Protein AF-A0A357FP30-F1 (afdb_monomer)

pLDDT: mean 90.97, std 7.46, range [52.06, 97.62]

Mean predicted aligned error: 4.88 Å

Foldseek 3Di:
DALVVCVVVVNPVVSVVRVVVVLLVLLVVQLVVLCVQLVVLVVQCPDPLDDNVLSVLSNVLSVVLNVCSVVPSPDPCNVVSVVSVVVSVVRVVVSVVVVVD

Sequence (101 aa):
MGVAEAASLGSLQTAQTLFAAGNAIGAMATALMFIGFLVIGIGILKQKNFHIIIAAVMVIAGIFTTAICVIDYSNQLIVIGYVGFCLANAALGISLLRSSE

Structure (mmCIF, N/CA/C/O backbone):
data_AF-A0A357FP30-F1
#
_entry.id   AF-A0A357FP30-F1
#
loop_
_atom_site.group_PDB
_atom_site.id
_atom_site.type_symbol
_atom_site.label_atom_id
_atom_site.label_alt_id
_atom_site.label_comp_id
_atom_site.label_asym_id
_atom_site.label_entity_id
_atom_site.label_seq_id
_atom_site.pdbx_PDB_ins_code
_atom_site.Cartn_x
_atom_site.Cartn_y
_atom_site.Cartn_z
_atom_site.occupancy
_atom_site.B_iso_or_equiv
_atom_site.auth_seq_id
_atom_site.auth_comp_id
_atom_site.auth_asym_id
_atom_site.auth_atom_id
_atom_site.pdbx_PDB_model_num
ATOM 1 N N . MET A 1 1 ? 23.344 -8.727 -13.011 1.00 71.56 1 MET A N 1
ATOM 2 C CA . MET A 1 1 ? 23.209 -7.667 -14.022 1.00 71.56 1 MET A CA 1
ATOM 3 C C . MET A 1 1 ? 21.883 -6.952 -13.819 1.00 71.56 1 MET A C 1
ATOM 5 O O . MET A 1 1 ? 20.853 -7.613 -13.880 1.00 71.56 1 MET A O 1
ATOM 9 N N . GLY A 1 2 ? 21.896 -5.658 -13.493 1.00 83.50 2 GLY A N 1
ATOM 10 C CA . GLY A 1 2 ? 20.677 -4.846 -13.312 1.00 83.50 2 GLY A CA 1
ATOM 11 C C . GLY A 1 2 ? 20.252 -4.082 -14.576 1.00 83.50 2 GLY A C 1
ATOM 12 O O . GLY A 1 2 ? 21.006 -4.026 -15.543 1.00 83.50 2 GLY A O 1
ATOM 13 N N . VAL A 1 3 ? 19.074 -3.438 -14.560 1.00 88.06 3 VAL A N 1
ATOM 14 C CA . VAL A 1 3 ? 18.587 -2.578 -15.669 1.00 88.06 3 VAL A CA 1
ATOM 15 C C . VAL A 1 3 ? 19.595 -1.492 -16.058 1.00 88.06 3 VAL A C 1
ATOM 17 O O . VAL A 1 3 ? 19.890 -1.320 -17.237 1.00 88.06 3 VAL A O 1
ATOM 20 N N . ALA A 1 4 ? 20.160 -0.799 -15.064 1.00 85.75 4 ALA A N 1
ATOM 21 C CA . ALA A 1 4 ? 21.136 0.272 -15.268 1.00 85.75 4 ALA A CA 1
ATOM 22 C C . ALA A 1 4 ? 22.449 -0.255 -15.867 1.00 85.75 4 ALA A C 1
ATOM 24 O O . ALA A 1 4 ? 23.042 0.375 -16.737 1.00 85.75 4 ALA A O 1
ATOM 25 N N . GLU A 1 5 ? 22.864 -1.447 -15.444 1.00 86.69 5 GLU A N 1
ATOM 26 C CA . GLU A 1 5 ? 24.072 -2.112 -15.925 1.00 86.69 5 GLU A CA 1
ATOM 27 C C . GLU A 1 5 ? 23.901 -2.577 -17.380 1.00 86.69 5 GLU A C 1
ATOM 29 O O . GLU A 1 5 ? 24.715 -2.232 -18.234 1.00 86.69 5 GLU A O 1
ATOM 34 N N . ALA A 1 6 ? 22.788 -3.248 -17.704 1.00 85.69 6 ALA A N 1
ATOM 35 C CA . ALA A 1 6 ? 22.461 -3.671 -19.069 1.00 85.69 6 ALA A CA 1
ATOM 36 C C . ALA A 1 6 ? 22.325 -2.486 -20.046 1.00 85.69 6 ALA A C 1
ATOM 38 O O . ALA A 1 6 ? 22.763 -2.581 -21.194 1.00 85.69 6 ALA A O 1
ATOM 39 N N . ALA A 1 7 ? 21.764 -1.360 -19.586 1.00 85.31 7 ALA A N 1
ATOM 40 C CA . ALA A 1 7 ? 21.676 -0.129 -20.370 1.00 85.31 7 ALA A CA 1
ATOM 41 C C . ALA A 1 7 ? 23.061 0.495 -20.609 1.00 85.31 7 ALA A C 1
ATOM 43 O O . ALA A 1 7 ? 23.366 0.890 -21.733 1.00 85.31 7 ALA A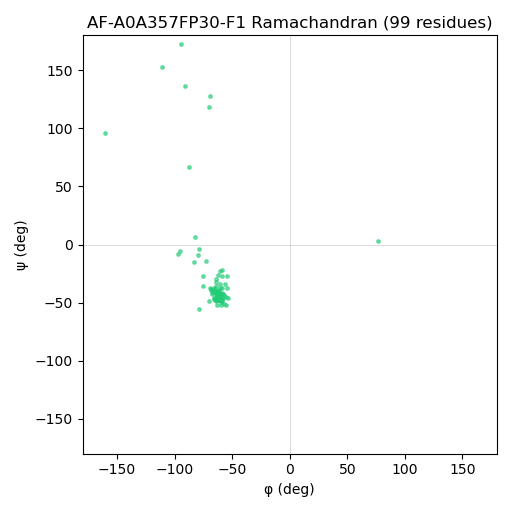 O 1
ATOM 44 N N . SER A 1 8 ? 23.918 0.532 -19.580 1.00 87.19 8 SER A N 1
ATOM 45 C CA . SER A 1 8 ? 25.282 1.076 -19.682 1.00 87.19 8 SER A CA 1
ATOM 46 C C . SER A 1 8 ? 26.178 0.285 -20.643 1.00 87.19 8 SER A C 1
ATOM 48 O O . SER A 1 8 ? 27.031 0.863 -21.308 1.00 87.19 8 SER A O 1
ATOM 50 N N . LEU A 1 9 ? 25.930 -1.022 -20.780 1.00 89.81 9 LEU A N 1
ATOM 51 C CA . LEU A 1 9 ? 26.625 -1.920 -21.708 1.00 89.81 9 LEU A CA 1
ATOM 52 C C . LEU A 1 9 ? 26.063 -1.875 -23.146 1.00 89.81 9 LEU A C 1
ATOM 54 O O . LEU A 1 9 ? 26.453 -2.687 -23.982 1.00 89.81 9 LEU A O 1
ATOM 58 N N . GLY A 1 10 ? 25.129 -0.965 -23.451 1.00 83.00 10 GLY A N 1
ATOM 59 C CA . GLY A 1 10 ? 24.528 -0.812 -24.784 1.00 83.00 10 GLY A CA 1
ATOM 60 C C . GLY A 1 10 ? 23.472 -1.865 -25.141 1.00 83.00 10 GLY A C 1
ATOM 61 O O . GLY A 1 10 ? 22.915 -1.836 -26.239 1.00 83.00 10 GLY A O 1
ATOM 62 N N . SER A 1 11 ? 23.134 -2.776 -24.222 1.00 87.81 11 SER A N 1
ATOM 63 C CA . SER A 1 11 ? 22.122 -3.816 -24.432 1.00 87.81 11 SER A CA 1
ATOM 64 C C . SER A 1 11 ? 20.722 -3.308 -24.067 1.00 87.81 11 SER A C 1
ATOM 66 O O . SER A 1 11 ? 20.092 -3.768 -23.111 1.00 87.81 11 SER A O 1
ATOM 68 N N . LEU A 1 12 ? 20.217 -2.342 -24.844 1.00 87.88 12 LEU A N 1
ATOM 69 C CA . LEU A 1 12 ? 18.909 -1.709 -24.610 1.00 87.88 12 LEU A CA 1
ATOM 70 C C . LEU A 1 12 ? 17.760 -2.727 -24.526 1.00 87.88 12 LEU A C 1
ATOM 72 O O . LEU A 1 12 ? 16.874 -2.589 -23.686 1.00 87.88 12 LEU A O 1
ATOM 76 N N . GLN A 1 13 ? 17.798 -3.786 -25.337 1.00 90.12 13 GLN A N 1
ATOM 77 C CA . GLN A 1 13 ? 16.774 -4.835 -25.332 1.00 90.12 13 GLN A CA 1
ATOM 78 C C . GLN A 1 13 ? 16.779 -5.651 -24.026 1.00 90.12 13 GLN A C 1
ATOM 80 O O . GLN A 1 13 ? 15.722 -5.944 -23.462 1.00 90.12 13 GLN A O 1
ATOM 85 N N . THR A 1 14 ? 17.960 -5.957 -23.484 1.00 89.38 14 THR A N 1
ATOM 86 C CA . THR A 1 14 ? 18.087 -6.626 -22.180 1.00 89.38 14 THR A CA 1
ATOM 87 C C . THR A 1 14 ? 17.645 -5.706 -21.044 1.00 89.38 14 THR A C 1
ATOM 89 O O . THR A 1 14 ? 16.965 -6.144 -20.122 1.00 89.38 14 THR A O 1
ATOM 92 N N . ALA A 1 15 ? 17.962 -4.412 -21.122 1.00 91.50 15 ALA A N 1
ATOM 93 C CA . ALA A 1 15 ? 17.507 -3.437 -20.135 1.00 91.50 15 ALA A CA 1
ATOM 94 C C . ALA A 1 15 ? 15.972 -3.305 -20.119 1.00 91.50 15 ALA A C 1
ATOM 96 O O . ALA A 1 15 ? 15.371 -3.303 -19.045 1.00 91.50 15 ALA A O 1
ATOM 97 N N . GLN A 1 16 ? 15.324 -3.253 -21.288 1.00 92.00 16 GLN A N 1
ATOM 98 C CA . GLN A 1 16 ? 13.863 -3.160 -21.372 1.00 92.00 16 GLN A CA 1
ATOM 99 C C . GLN A 1 16 ? 13.155 -4.416 -20.866 1.00 92.00 16 GLN A C 1
ATOM 101 O O . GLN A 1 16 ? 12.164 -4.304 -20.147 1.00 92.00 16 GLN A O 1
ATOM 106 N N . THR A 1 17 ? 13.667 -5.603 -21.190 1.00 92.75 17 THR A N 1
ATOM 107 C CA . THR A 1 17 ? 13.092 -6.863 -20.689 1.00 92.75 17 THR A CA 1
ATOM 108 C C . THR A 1 17 ? 13.216 -6.977 -19.170 1.00 92.75 17 THR A C 1
ATOM 110 O O . THR A 1 17 ? 12.235 -7.319 -18.510 1.00 92.75 17 THR A O 1
ATOM 113 N N . LEU A 1 18 ? 14.368 -6.612 -18.594 1.00 93.19 18 LEU A N 1
ATOM 114 C CA . LEU A 1 18 ? 14.548 -6.580 -17.139 1.00 93.19 18 LEU A CA 1
ATOM 115 C C . LEU A 1 18 ? 13.639 -5.546 -16.462 1.00 93.19 18 LEU A C 1
ATOM 117 O O . LEU A 1 18 ? 13.070 -5.834 -15.409 1.00 93.19 18 LEU A O 1
ATOM 121 N N . PHE A 1 19 ? 13.487 -4.359 -17.056 1.00 91.94 19 PHE A N 1
ATOM 122 C CA . PHE A 1 19 ? 12.594 -3.325 -16.533 1.00 91.94 19 PHE A CA 1
ATOM 123 C C . PHE A 1 19 ? 11.139 -3.796 -16.553 1.00 91.94 19 PHE A C 1
ATOM 125 O O . PHE A 1 19 ? 10.458 -3.711 -15.536 1.00 91.94 19 PHE A O 1
ATOM 132 N N . ALA A 1 20 ? 10.679 -4.359 -17.673 1.00 92.62 20 ALA A N 1
ATOM 133 C CA . ALA A 1 20 ? 9.324 -4.883 -17.804 1.00 92.62 20 ALA A CA 1
ATOM 134 C C . ALA A 1 20 ? 9.047 -6.017 -16.804 1.00 92.62 20 ALA A C 1
ATOM 136 O O . ALA A 1 20 ? 8.007 -6.011 -16.148 1.00 92.62 20 ALA A O 1
ATOM 137 N N . ALA A 1 21 ? 9.992 -6.948 -16.635 1.00 93.50 21 ALA A N 1
ATOM 138 C CA . ALA A 1 21 ? 9.873 -8.029 -15.661 1.00 93.50 21 ALA A CA 1
ATOM 139 C C . ALA A 1 21 ? 9.809 -7.496 -14.220 1.00 93.50 21 ALA A C 1
ATOM 141 O O . ALA A 1 21 ? 8.924 -7.886 -13.459 1.00 93.50 21 ALA A O 1
ATOM 142 N N . GLY A 1 22 ? 10.702 -6.571 -13.852 1.00 9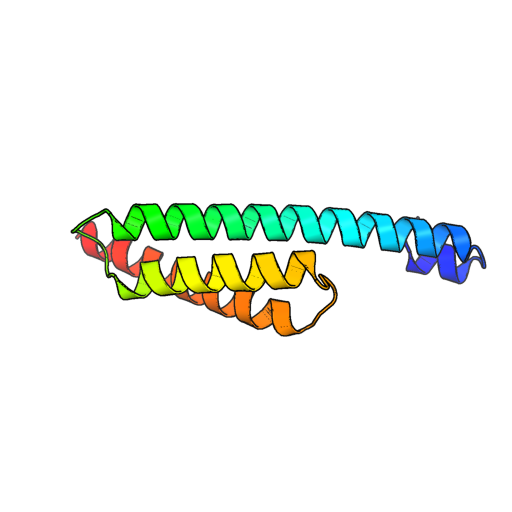3.44 22 GLY A N 1
ATOM 143 C CA . GLY A 1 22 ? 10.703 -5.951 -12.526 1.00 93.44 22 GLY A CA 1
ATOM 144 C C . GLY A 1 22 ? 9.424 -5.159 -12.245 1.00 93.44 22 GLY A C 1
ATOM 145 O O . GLY A 1 22 ? 8.842 -5.291 -11.170 1.00 93.44 22 GLY A O 1
ATOM 146 N N . ASN A 1 23 ? 8.948 -4.398 -13.232 1.00 93.94 23 ASN A N 1
ATOM 147 C CA . ASN A 1 23 ? 7.707 -3.634 -13.144 1.00 93.94 23 ASN A CA 1
ATOM 148 C C . ASN A 1 23 ? 6.494 -4.564 -12.971 1.00 93.94 23 ASN A C 1
ATOM 150 O O . ASN A 1 23 ? 5.658 -4.316 -12.109 1.00 93.94 23 ASN A O 1
ATOM 154 N N . ALA A 1 24 ? 6.428 -5.673 -13.716 1.00 93.75 24 ALA A N 1
ATOM 155 C CA . ALA A 1 24 ? 5.346 -6.651 -13.602 1.00 93.75 24 ALA A CA 1
ATOM 156 C C . ALA A 1 24 ? 5.334 -7.354 -12.234 1.00 93.75 24 ALA A C 1
ATOM 158 O O . ALA A 1 24 ? 4.288 -7.435 -11.590 1.00 93.75 24 ALA A O 1
ATOM 159 N N . ILE A 1 25 ? 6.495 -7.817 -11.760 1.00 95.62 25 ILE A N 1
ATOM 160 C CA . ILE A 1 25 ? 6.613 -8.468 -10.446 1.00 95.62 25 ILE A CA 1
ATOM 161 C C . ILE A 1 25 ? 6.240 -7.484 -9.330 1.00 95.62 25 ILE A C 1
ATOM 163 O O . ILE A 1 25 ? 5.462 -7.833 -8.441 1.00 95.62 25 ILE A O 1
ATOM 167 N N . GLY A 1 26 ? 6.755 -6.252 -9.391 1.00 94.88 26 GLY A N 1
ATOM 168 C CA . GLY A 1 26 ? 6.447 -5.202 -8.420 1.00 94.88 26 GLY A CA 1
ATOM 169 C C . GLY A 1 26 ? 4.961 -4.842 -8.391 1.00 94.88 26 GLY A C 1
ATOM 170 O O . GLY A 1 26 ? 4.373 -4.766 -7.309 1.00 94.88 26 GLY A O 1
ATOM 171 N N . ALA A 1 27 ? 4.336 -4.714 -9.565 1.00 96.38 27 ALA A N 1
ATOM 172 C CA . ALA A 1 27 ? 2.904 -4.461 -9.697 1.00 96.38 27 ALA A CA 1
ATOM 173 C C . ALA A 1 27 ? 2.072 -5.589 -9.078 1.00 96.38 27 ALA A C 1
ATOM 175 O O . ALA A 1 27 ? 1.167 -5.326 -8.287 1.00 96.38 27 ALA A O 1
ATOM 176 N N . MET A 1 28 ? 2.402 -6.847 -9.386 1.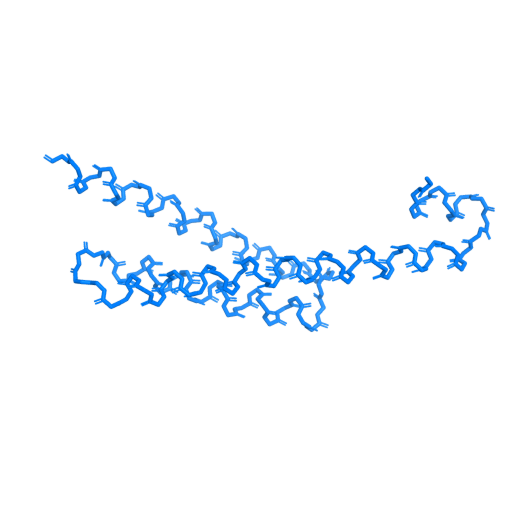00 96.50 28 MET A N 1
ATOM 177 C CA . MET A 1 28 ? 1.688 -8.011 -8.856 1.00 96.50 28 MET A CA 1
ATOM 178 C C . MET A 1 28 ? 1.827 -8.131 -7.339 1.00 96.50 28 MET A C 1
ATOM 180 O O . MET A 1 28 ? 0.825 -8.308 -6.647 1.00 96.50 28 MET A O 1
ATOM 184 N N . ALA A 1 29 ? 3.048 -8.022 -6.811 1.00 96.44 29 ALA A N 1
ATOM 185 C CA . ALA A 1 29 ? 3.296 -8.126 -5.375 1.00 96.44 29 ALA A CA 1
ATOM 186 C C . ALA A 1 29 ? 2.561 -7.022 -4.601 1.00 96.44 29 ALA A C 1
ATOM 188 O O . ALA A 1 29 ? 1.889 -7.301 -3.605 1.00 96.44 29 ALA A O 1
ATOM 189 N N . THR A 1 30 ? 2.629 -5.785 -5.097 1.00 96.31 30 THR A N 1
ATOM 190 C CA . THR A 1 30 ? 1.949 -4.640 -4.480 1.00 96.31 30 THR A CA 1
ATOM 191 C C . THR A 1 30 ? 0.432 -4.786 -4.559 1.00 96.31 30 THR A C 1
ATOM 193 O O . THR A 1 30 ? -0.249 -4.629 -3.546 1.00 96.31 30 THR A O 1
ATOM 196 N N . ALA A 1 31 ? -0.116 -5.167 -5.715 1.00 96.88 31 ALA A N 1
ATOM 197 C CA . ALA A 1 31 ? -1.550 -5.399 -5.862 1.00 96.88 31 ALA A CA 1
ATOM 198 C C . ALA A 1 31 ? -2.050 -6.482 -4.895 1.00 96.88 31 ALA A C 1
ATOM 200 O O . ALA A 1 31 ? -3.030 -6.269 -4.186 1.00 96.88 31 ALA A O 1
ATOM 201 N N . LEU A 1 32 ? -1.352 -7.618 -4.795 1.00 97.06 32 LEU A N 1
ATOM 202 C CA . LEU A 1 32 ? -1.725 -8.696 -3.874 1.00 97.06 32 LEU A CA 1
ATOM 203 C C . LEU A 1 32 ? -1.665 -8.255 -2.407 1.00 97.06 32 LEU A C 1
ATOM 205 O O . LEU A 1 32 ? -2.570 -8.577 -1.636 1.00 97.06 32 LEU A O 1
ATOM 209 N N . MET A 1 33 ? -0.646 -7.481 -2.026 1.00 96.62 33 MET A N 1
ATOM 210 C CA . MET A 1 33 ? -0.540 -6.903 -0.684 1.00 96.62 33 MET A CA 1
ATOM 211 C C . MET A 1 33 ? -1.747 -6.013 -0.356 1.00 96.62 33 MET A C 1
ATOM 213 O O . MET A 1 33 ? -2.355 -6.166 0.705 1.00 96.62 33 MET A O 1
ATOM 217 N N . PHE A 1 34 ? -2.125 -5.108 -1.261 1.00 97.56 34 PHE A N 1
ATOM 218 C CA . PHE A 1 34 ? -3.237 -4.179 -1.037 1.00 97.56 34 PHE A CA 1
ATOM 219 C C . PHE A 1 34 ? -4.617 -4.841 -1.159 1.00 97.56 34 PHE A C 1
ATOM 221 O O . PHE A 1 34 ? -5.542 -4.437 -0.453 1.00 97.56 34 PHE A O 1
ATOM 228 N N . ILE A 1 35 ? -4.751 -5.917 -1.940 1.00 97.62 35 ILE A N 1
ATOM 229 C CA . ILE A 1 35 ? -5.925 -6.801 -1.893 1.00 97.62 35 ILE A CA 1
ATOM 230 C C . ILE A 1 35 ? -6.018 -7.479 -0.522 1.00 97.62 35 ILE A C 1
ATOM 232 O O . ILE A 1 35 ? -7.086 -7.480 0.087 1.00 97.62 35 ILE A O 1
ATOM 236 N N . GLY A 1 36 ? -4.913 -8.012 0.007 1.00 96.25 36 GLY A N 1
ATOM 237 C CA . GLY A 1 36 ? -4.883 -8.564 1.364 1.00 96.25 36 GLY A CA 1
ATOM 238 C C . GLY A 1 36 ? -5.301 -7.525 2.407 1.00 96.25 36 GLY A C 1
ATOM 239 O O . GLY A 1 36 ? -6.135 -7.800 3.269 1.00 96.25 36 GLY A O 1
ATOM 240 N N . PHE A 1 37 ? -4.803 -6.296 2.272 1.00 95.75 37 PHE A N 1
ATOM 241 C CA . PHE A 1 37 ? -5.157 -5.178 3.143 1.00 95.75 37 PHE A CA 1
ATOM 242 C C . PHE A 1 37 ? -6.648 -4.816 3.084 1.00 95.75 37 PHE A C 1
ATOM 244 O O . PHE A 1 37 ? -7.283 -4.622 4.124 1.00 95.75 37 PHE A O 1
ATOM 251 N N . LEU A 1 38 ? -7.227 -4.805 1.881 1.00 96.69 38 LEU A N 1
ATOM 252 C CA . LEU A 1 38 ? -8.660 -4.634 1.650 1.00 96.69 38 LE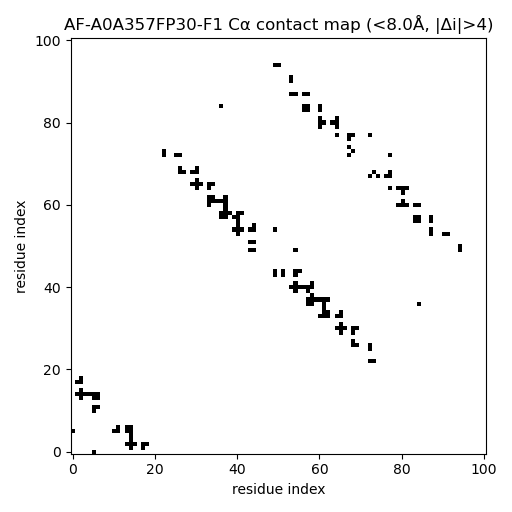U A CA 1
ATOM 253 C C . LEU A 1 38 ? -9.468 -5.724 2.355 1.00 96.69 38 LEU A C 1
ATOM 255 O O . LEU A 1 38 ? -10.436 -5.416 3.051 1.00 96.69 38 LEU A O 1
ATOM 259 N N . VAL A 1 39 ? -9.072 -6.990 2.195 1.00 96.50 39 VAL A N 1
ATOM 260 C CA . VAL A 1 39 ? -9.771 -8.134 2.798 1.00 96.50 39 VAL A CA 1
ATOM 261 C C . VAL A 1 39 ? -9.749 -8.037 4.323 1.00 96.50 39 VAL A C 1
ATOM 263 O O . VAL A 1 39 ? -10.787 -8.241 4.957 1.00 96.50 39 VAL A O 1
ATOM 266 N N . ILE A 1 40 ? -8.613 -7.654 4.917 1.00 94.00 40 ILE A N 1
ATOM 267 C CA . ILE A 1 40 ? -8.519 -7.423 6.366 1.00 94.00 40 ILE A CA 1
ATOM 268 C C . ILE A 1 40 ? -9.462 -6.286 6.780 1.00 94.00 40 ILE A C 1
ATOM 270 O O . ILE A 1 40 ? -10.234 -6.458 7.723 1.00 94.00 40 ILE A O 1
ATOM 274 N N . GLY A 1 41 ? -9.477 -5.168 6.048 1.00 93.06 41 GLY A N 1
ATOM 275 C CA . GLY A 1 41 ? -10.404 -4.060 6.295 1.00 93.06 41 GLY A CA 1
ATOM 276 C C . GLY A 1 41 ? -11.875 -4.496 6.285 1.00 93.06 41 GLY A C 1
ATOM 277 O O . GLY A 1 41 ? -12.622 -4.166 7.206 1.00 93.06 41 GLY A O 1
ATOM 278 N N . ILE A 1 42 ? -12.287 -5.314 5.310 1.00 93.88 42 ILE A N 1
ATOM 279 C CA . ILE A 1 42 ? -13.643 -5.892 5.266 1.00 93.88 42 ILE A CA 1
ATOM 280 C C . ILE A 1 42 ? -13.910 -6.777 6.490 1.00 93.88 42 ILE A C 1
ATOM 282 O O . ILE A 1 42 ? -14.991 -6.698 7.076 1.00 93.88 42 ILE A O 1
ATOM 286 N N . GLY A 1 43 ? -12.940 -7.597 6.900 1.00 91.62 43 GLY A N 1
ATOM 287 C CA . GLY A 1 43 ? -13.049 -8.418 8.107 1.00 91.62 43 GLY A CA 1
ATOM 288 C C . GLY A 1 43 ? -13.293 -7.576 9.362 1.00 91.62 43 GLY A C 1
ATOM 289 O O . GLY A 1 43 ? -14.169 -7.902 10.164 1.00 91.62 43 GLY A O 1
ATOM 290 N N . ILE A 1 44 ? -12.588 -6.452 9.492 1.00 91.25 44 ILE A N 1
ATOM 291 C CA . ILE A 1 44 ? -12.743 -5.518 10.613 1.00 91.25 44 ILE A CA 1
ATOM 292 C C . ILE A 1 44 ? -14.107 -4.816 10.571 1.00 91.25 44 ILE A C 1
ATOM 294 O O . ILE A 1 44 ? -14.745 -4.702 11.613 1.00 91.25 44 ILE A O 1
ATOM 298 N N . LEU A 1 45 ? -14.620 -4.436 9.392 1.00 88.81 45 LEU A N 1
ATOM 299 C CA . LEU A 1 45 ? -15.974 -3.866 9.253 1.00 88.81 45 LEU A CA 1
ATOM 300 C C . LEU A 1 45 ? -17.082 -4.804 9.757 1.00 88.81 45 LEU A C 1
ATOM 302 O O . LEU A 1 45 ? -18.156 -4.342 10.143 1.00 88.81 45 LEU A O 1
ATOM 306 N N . LYS A 1 46 ? -16.855 -6.122 9.731 1.00 87.00 46 LYS A N 1
ATOM 307 C CA . LYS A 1 46 ? -17.807 -7.118 10.245 1.00 87.00 46 LYS A CA 1
ATOM 308 C C . LYS A 1 46 ? -17.704 -7.324 11.759 1.00 87.00 46 LYS A C 1
ATOM 310 O O . LYS A 1 46 ? -18.624 -7.895 12.343 1.00 87.00 46 LYS A O 1
ATOM 315 N N . GLN A 1 47 ? -16.635 -6.859 12.403 1.00 83.25 47 GLN A N 1
ATOM 316 C CA . GLN A 1 47 ? -16.466 -6.941 13.852 1.00 83.25 47 GLN A CA 1
ATOM 317 C C . GLN A 1 47 ? -17.027 -5.690 14.539 1.00 83.25 47 GLN A C 1
ATOM 319 O O . GLN A 1 47 ? -16.773 -4.568 14.120 1.00 83.25 47 GLN A O 1
ATOM 324 N N . LYS A 1 48 ? -17.760 -5.868 15.645 1.00 69.12 48 LYS A N 1
ATOM 325 C CA . LYS A 1 48 ? -18.327 -4.744 16.418 1.00 69.12 48 LYS A CA 1
ATOM 326 C C . LYS A 1 48 ? -17.324 -4.048 17.349 1.00 69.12 48 LYS A C 1
ATOM 328 O O . LYS A 1 48 ? -17.650 -3.010 17.910 1.00 69.12 48 LYS A O 1
ATOM 333 N N . ASN A 1 49 ? -16.130 -4.614 17.512 1.00 70.44 49 ASN A N 1
ATOM 334 C CA . ASN A 1 49 ? -15.166 -4.192 18.532 1.00 70.44 49 ASN A CA 1
ATOM 335 C C . ASN A 1 49 ? -14.101 -3.220 18.005 1.00 70.44 49 ASN A C 1
ATOM 337 O O . ASN A 1 49 ? -13.331 -2.677 18.790 1.00 70.44 49 ASN A O 1
ATOM 341 N N . PHE A 1 50 ? -14.040 -2.996 16.690 1.00 76.81 50 PHE A N 1
ATOM 342 C CA . PHE A 1 50 ? -13.023 -2.154 16.068 1.00 76.81 50 PHE A CA 1
ATOM 343 C C . PHE A 1 50 ? -13.599 -0.861 15.508 1.00 76.81 50 PHE A C 1
ATOM 345 O O . PHE A 1 50 ? -14.757 -0.778 15.098 1.00 76.81 50 PHE A O 1
ATOM 352 N N . HIS A 1 51 ? -12.750 0.162 15.460 1.00 85.31 51 HIS A N 1
ATOM 353 C CA . HIS A 1 51 ? -13.146 1.474 14.984 1.00 85.31 51 HIS A CA 1
ATOM 354 C C . HIS A 1 51 ? -13.386 1.456 13.467 1.00 85.31 51 HIS A C 1
ATOM 356 O O . HIS A 1 51 ? -12.465 1.238 12.677 1.00 85.31 51 HIS A O 1
ATOM 362 N N . ILE A 1 52 ? -14.622 1.752 13.055 1.00 87.81 52 ILE A N 1
ATOM 363 C CA . ILE A 1 52 ? -15.074 1.680 11.654 1.00 87.81 52 ILE A CA 1
ATOM 364 C C . ILE A 1 52 ? -14.223 2.522 10.692 1.00 87.81 52 ILE A C 1
ATOM 366 O O . ILE A 1 52 ? -13.985 2.119 9.558 1.00 87.81 52 ILE A O 1
ATOM 370 N N . ILE A 1 53 ? -13.717 3.668 11.162 1.00 88.69 53 ILE A N 1
ATOM 371 C CA . ILE A 1 53 ? -12.866 4.569 10.369 1.00 88.69 53 ILE A CA 1
ATOM 372 C C . ILE A 1 53 ? -11.581 3.861 9.932 1.00 88.69 53 ILE A C 1
ATOM 374 O O . ILE A 1 53 ? -11.172 3.994 8.783 1.00 88.69 53 ILE A O 1
ATOM 378 N N . ILE A 1 54 ? -10.966 3.075 10.818 1.00 90.75 54 ILE A N 1
ATOM 379 C CA . ILE A 1 54 ? -9.709 2.382 10.517 1.00 90.75 54 ILE A CA 1
ATOM 380 C C . ILE A 1 54 ? -9.947 1.366 9.402 1.00 90.75 54 ILE A C 1
ATOM 382 O O . ILE A 1 54 ? -9.229 1.343 8.407 1.00 90.75 54 ILE A O 1
ATOM 386 N N . ALA A 1 55 ? -11.024 0.595 9.526 1.00 92.31 55 ALA A N 1
ATOM 387 C CA . ALA A 1 55 ? -11.424 -0.383 8.529 1.00 92.31 55 ALA A CA 1
ATOM 388 C C . ALA A 1 55 ? -11.759 0.267 7.172 1.00 92.31 55 ALA A C 1
ATOM 390 O O . ALA A 1 55 ? -11.349 -0.235 6.127 1.00 92.31 55 ALA A O 1
ATOM 391 N N . ALA A 1 56 ? -12.436 1.421 7.177 1.00 92.44 56 ALA A N 1
ATOM 392 C CA . ALA A 1 56 ? -12.732 2.177 5.962 1.00 92.44 56 ALA A CA 1
ATOM 393 C C . ALA A 1 56 ? -11.456 2.653 5.250 1.00 92.44 56 ALA A C 1
ATOM 395 O O . ALA A 1 56 ? -11.347 2.498 4.034 1.00 92.44 56 ALA A O 1
ATOM 396 N N . VAL A 1 57 ? -10.467 3.167 5.992 1.00 94.06 57 VAL A N 1
ATOM 397 C CA . VAL A 1 57 ? -9.171 3.573 5.421 1.00 94.06 57 VAL A CA 1
ATOM 398 C C . VAL A 1 57 ? -8.459 2.382 4.779 1.00 94.06 57 VAL A C 1
ATOM 400 O O . VAL A 1 57 ? -7.948 2.517 3.669 1.00 94.06 57 VAL A O 1
ATOM 403 N N . MET A 1 58 ? -8.476 1.207 5.418 1.00 95.50 58 MET A N 1
ATOM 404 C CA . MET A 1 58 ? -7.880 -0.004 4.841 1.00 95.50 58 MET A CA 1
ATOM 405 C C . MET A 1 58 ? -8.532 -0.414 3.524 1.00 95.50 58 MET A C 1
ATOM 407 O O . MET A 1 58 ? -7.834 -0.719 2.558 1.00 95.50 58 MET A O 1
ATOM 411 N N . V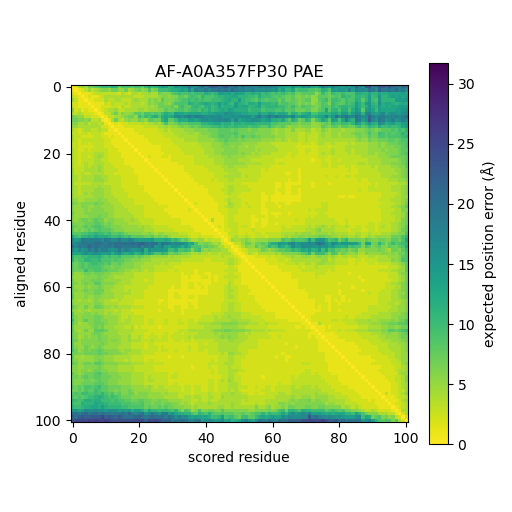AL A 1 59 ? -9.867 -0.400 3.471 1.00 96.19 59 VAL A N 1
ATOM 412 C CA . VAL A 1 59 ? -10.617 -0.754 2.260 1.00 96.19 59 VAL A CA 1
ATOM 413 C C . VAL A 1 59 ? -10.337 0.246 1.142 1.00 96.19 59 VAL A C 1
ATOM 415 O O . VAL A 1 59 ? -10.023 -0.168 0.029 1.00 96.19 59 VAL A O 1
ATOM 418 N N . ILE A 1 60 ? -10.397 1.550 1.427 1.00 96.06 60 ILE A N 1
ATOM 419 C CA . ILE A 1 60 ? -10.170 2.596 0.421 1.00 96.06 60 ILE A CA 1
ATOM 420 C C . ILE A 1 60 ? -8.738 2.529 -0.112 1.00 96.06 60 ILE A C 1
ATOM 422 O O . ILE A 1 60 ? -8.552 2.512 -1.328 1.00 96.06 60 ILE A O 1
ATOM 426 N N . ALA A 1 61 ? -7.738 2.437 0.771 1.00 95.94 61 ALA A N 1
ATOM 427 C CA . ALA A 1 61 ? -6.340 2.302 0.365 1.00 95.94 61 ALA A CA 1
ATOM 428 C C . ALA A 1 61 ? -6.125 1.020 -0.453 1.00 95.94 61 ALA A C 1
ATOM 430 O O . ALA A 1 61 ? -5.509 1.060 -1.513 1.00 95.94 61 ALA A O 1
ATOM 431 N N . GLY A 1 62 ? -6.704 -0.098 -0.013 1.00 96.81 62 GLY A N 1
ATOM 432 C CA . GLY A 1 62 ? -6.655 -1.374 -0.718 1.00 96.81 62 GLY A CA 1
ATOM 433 C C . GLY A 1 62 ? -7.210 -1.309 -2.144 1.00 96.81 62 GLY A C 1
ATOM 434 O O . GLY A 1 62 ? -6.523 -1.704 -3.086 1.00 96.81 62 GLY A O 1
ATOM 435 N N . ILE A 1 63 ? -8.420 -0.765 -2.324 1.00 97.44 63 ILE A N 1
ATOM 436 C CA . ILE A 1 63 ? -9.048 -0.608 -3.650 1.00 97.44 63 ILE A CA 1
ATOM 437 C C . ILE A 1 63 ? -8.213 0.331 -4.522 1.00 97.44 63 ILE A C 1
ATOM 439 O O . ILE A 1 63 ? -7.864 -0.016 -5.651 1.00 97.44 63 ILE A O 1
ATOM 443 N N . PHE A 1 64 ? -7.894 1.513 -3.993 1.00 97.12 64 PHE A N 1
ATOM 444 C CA . PHE A 1 64 ? -7.211 2.566 -4.733 1.00 97.12 64 PHE A CA 1
ATOM 445 C C . PHE A 1 64 ? -5.850 2.095 -5.251 1.00 97.12 64 PHE A C 1
ATOM 447 O O . PHE A 1 64 ? -5.579 2.181 -6.447 1.00 97.12 64 PHE A O 1
ATOM 454 N N . THR A 1 65 ? -5.005 1.543 -4.382 1.00 96.88 65 THR A N 1
ATOM 455 C CA . THR A 1 65 ? -3.649 1.139 -4.770 1.00 96.88 65 THR A CA 1
ATOM 456 C C . THR A 1 65 ? -3.653 -0.047 -5.711 1.00 96.88 65 THR A C 1
ATOM 458 O O . THR A 1 65 ? -2.861 -0.069 -6.650 1.00 96.88 65 THR A O 1
ATOM 461 N N . THR A 1 66 ? -4.568 -0.998 -5.512 1.00 97.25 66 THR A N 1
ATOM 462 C CA . THR A 1 66 ? -4.737 -2.121 -6.441 1.00 97.25 66 THR A CA 1
ATOM 463 C C . THR A 1 66 ? -5.106 -1.614 -7.835 1.00 97.25 66 THR A C 1
ATOM 465 O O . THR A 1 66 ? -4.503 -2.045 -8.814 1.00 97.25 66 THR A O 1
ATOM 468 N N . ALA A 1 67 ? -6.032 -0.652 -7.938 1.00 96.75 67 ALA A N 1
ATOM 469 C CA . ALA A 1 67 ? -6.407 -0.058 -9.220 1.00 96.75 67 ALA A CA 1
ATOM 470 C C . ALA A 1 67 ? -5.224 0.656 -9.894 1.00 96.75 67 ALA A C 1
ATOM 472 O O . ALA A 1 67 ? -4.971 0.431 -11.076 1.00 96.75 67 ALA A O 1
ATOM 473 N N . ILE A 1 68 ? -4.457 1.455 -9.142 1.00 97.00 68 ILE A N 1
ATOM 474 C CA . ILE A 1 68 ? -3.260 2.124 -9.675 1.00 97.00 68 ILE A CA 1
ATOM 475 C C . ILE A 1 68 ? -2.211 1.105 -10.139 1.00 97.00 68 ILE A C 1
ATOM 477 O O . ILE A 1 68 ? -1.685 1.267 -11.232 1.00 97.00 68 ILE A O 1
ATOM 481 N N . CYS A 1 69 ? -1.959 0.023 -9.392 1.00 95.50 69 CYS A N 1
ATOM 482 C CA . CYS A 1 69 ? -1.010 -1.025 -9.802 1.00 95.50 69 CYS A CA 1
ATOM 483 C C . CYS A 1 69 ? -1.376 -1.674 -11.141 1.00 95.50 69 CYS A C 1
ATOM 485 O O . CYS A 1 69 ? -0.486 -2.023 -11.914 1.00 95.50 69 CYS A O 1
ATOM 487 N N . VAL A 1 70 ? -2.674 -1.861 -11.398 1.00 93.69 70 VAL A N 1
ATOM 488 C CA . VAL A 1 70 ? -3.173 -2.468 -12.641 1.00 93.69 70 VAL A CA 1
ATOM 489 C C . VAL A 1 70 ? -3.090 -1.491 -13.816 1.00 93.69 70 VAL A C 1
ATOM 491 O O . VAL A 1 70 ? -2.818 -1.917 -14.935 1.00 93.69 70 VAL A O 1
ATOM 494 N N . ILE A 1 71 ? -3.323 -0.198 -13.574 1.00 94.25 71 ILE A N 1
ATOM 495 C CA . ILE A 1 71 ? -3.302 0.838 -14.617 1.00 94.25 71 ILE A CA 1
ATOM 496 C C . ILE A 1 71 ? -1.863 1.228 -14.967 1.00 94.25 71 ILE A C 1
ATOM 498 O O . ILE A 1 71 ? -1.475 1.186 -16.131 1.00 94.25 71 ILE A O 1
ATOM 502 N N . ASP A 1 72 ? -1.090 1.633 -13.962 1.00 94.25 72 ASP A N 1
ATOM 503 C CA . ASP A 1 72 ? 0.294 2.075 -14.094 1.00 94.25 72 ASP A CA 1
ATOM 504 C C . ASP A 1 72 ? 1.000 1.991 -12.732 1.00 94.25 72 ASP A C 1
ATOM 506 O O . ASP A 1 72 ? 0.925 2.896 -11.900 1.00 94.25 72 ASP A O 1
ATOM 510 N N . TYR A 1 73 ? 1.714 0.889 -12.501 1.00 93.19 73 TYR A N 1
ATOM 511 C CA . TYR A 1 73 ? 2.481 0.678 -11.270 1.00 93.19 73 TYR A CA 1
ATOM 512 C C . TYR A 1 73 ? 3.604 1.707 -11.064 1.00 93.19 73 TYR A C 1
ATOM 514 O O . TYR A 1 73 ? 3.971 1.996 -9.926 1.00 93.19 73 TYR A O 1
ATOM 522 N N . SER A 1 74 ? 4.126 2.302 -12.140 1.00 92.50 74 SER A N 1
ATOM 523 C CA . SER A 1 74 ? 5.147 3.351 -12.041 1.00 92.50 74 SER A CA 1
ATOM 524 C C . SER A 1 74 ? 4.555 4.718 -11.671 1.00 92.50 74 SER A C 1
ATO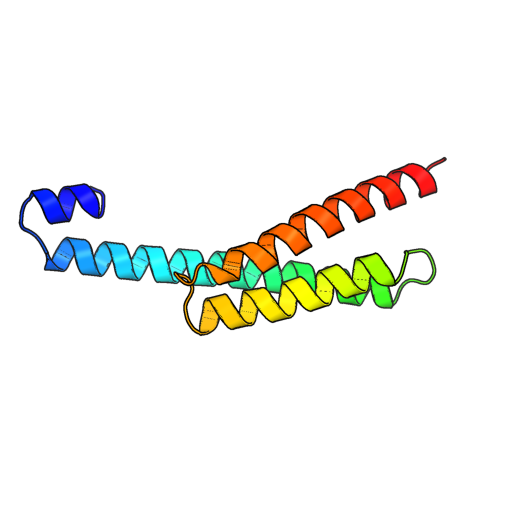M 526 O O . SER A 1 74 ? 5.300 5.679 -11.462 1.00 92.50 74 SER A O 1
ATOM 528 N N . ASN A 1 75 ? 3.229 4.825 -11.555 1.00 94.94 75 ASN A N 1
ATOM 529 C CA . ASN A 1 75 ? 2.557 6.070 -11.231 1.00 94.94 75 ASN A CA 1
ATOM 530 C C . ASN A 1 75 ? 2.825 6.500 -9.782 1.00 94.94 75 ASN A C 1
ATOM 532 O O . ASN A 1 75 ? 2.552 5.775 -8.823 1.00 94.94 75 ASN A O 1
ATOM 536 N N . GLN A 1 76 ? 3.277 7.742 -9.607 1.00 95.25 76 GLN A N 1
ATOM 537 C CA . GLN A 1 76 ? 3.575 8.317 -8.293 1.00 95.25 76 GLN A CA 1
ATOM 538 C C . GLN A 1 76 ? 2.357 8.375 -7.359 1.00 95.25 76 GLN A C 1
ATOM 540 O O . GLN A 1 76 ? 2.527 8.374 -6.140 1.00 95.25 76 GLN A O 1
ATOM 545 N N . LEU A 1 77 ? 1.132 8.359 -7.898 1.00 94.31 77 LEU A N 1
ATOM 546 C CA . LEU A 1 77 ? -0.104 8.302 -7.111 1.00 94.31 77 LEU A CA 1
ATOM 547 C C . LEU A 1 77 ? -0.185 7.067 -6.203 1.00 94.31 77 LEU A C 1
ATOM 549 O O . LEU A 1 77 ? -0.885 7.115 -5.190 1.00 94.31 77 LEU A O 1
ATOM 553 N N . ILE A 1 78 ? 0.566 5.998 -6.499 1.00 95.06 78 ILE A N 1
ATOM 554 C CA . ILE A 1 78 ? 0.647 4.799 -5.653 1.00 95.06 78 ILE A CA 1
ATOM 555 C C . ILE A 1 78 ? 1.045 5.140 -4.204 1.00 95.06 78 ILE A C 1
ATOM 557 O O . ILE A 1 78 ? 0.619 4.461 -3.266 1.00 95.06 78 ILE A O 1
ATOM 561 N N . VAL A 1 79 ? 1.781 6.245 -4.005 1.00 94.88 79 VAL A N 1
ATOM 562 C CA . VAL A 1 79 ? 2.227 6.732 -2.691 1.00 94.88 79 VAL A CA 1
ATOM 563 C C . VAL A 1 79 ? 1.062 7.049 -1.752 1.00 94.88 79 VAL A C 1
ATOM 565 O O . VAL A 1 79 ? 1.163 6.806 -0.552 1.00 94.88 79 VAL A O 1
ATOM 568 N N . ILE A 1 80 ? -0.072 7.525 -2.280 1.00 94.56 80 ILE A N 1
ATOM 569 C CA . ILE A 1 80 ? -1.273 7.840 -1.486 1.00 94.56 80 ILE A CA 1
ATOM 570 C C . ILE A 1 80 ? -1.790 6.569 -0.804 1.00 94.56 80 ILE A C 1
ATOM 572 O O . ILE A 1 80 ? -2.160 6.575 0.371 1.00 94.56 80 ILE A O 1
ATOM 576 N N . GLY A 1 81 ? -1.727 5.458 -1.532 1.00 94.38 81 GLY A N 1
ATOM 577 C CA . GLY A 1 81 ? -1.989 4.123 -1.027 1.00 94.38 81 GLY A CA 1
ATOM 578 C C . GLY A 1 81 ? -1.146 3.737 0.174 1.00 94.38 81 GLY A C 1
ATOM 579 O O . GLY A 1 81 ? -1.667 3.338 1.215 1.00 94.38 81 GLY A O 1
ATOM 580 N N . TYR A 1 82 ? 0.168 3.897 0.035 1.00 95.69 82 TYR A N 1
ATOM 581 C CA . TYR A 1 82 ? 1.126 3.601 1.097 1.00 95.69 82 TYR A CA 1
ATOM 582 C C . TYR A 1 82 ? 0.955 4.505 2.319 1.00 95.69 82 TYR A C 1
ATOM 584 O O . TYR A 1 82 ? 1.078 4.026 3.445 1.00 95.69 82 TYR A O 1
ATOM 592 N N . VAL A 1 83 ? 0.599 5.779 2.134 1.00 96.19 83 VAL A N 1
ATOM 593 C CA . VAL A 1 83 ? 0.251 6.668 3.254 1.00 96.19 83 VAL A CA 1
ATOM 594 C C . VAL A 1 83 ? -0.969 6.130 4.006 1.00 96.19 83 VAL A C 1
ATOM 596 O O . VAL A 1 83 ? -0.924 5.999 5.230 1.00 96.19 83 VAL A O 1
ATOM 599 N N . GLY A 1 84 ? -2.029 5.745 3.287 1.00 94.19 84 GLY A N 1
ATOM 600 C CA . GLY A 1 84 ? -3.209 5.114 3.884 1.00 94.19 84 GLY A CA 1
ATOM 601 C C . GLY A 1 84 ? -2.873 3.815 4.623 1.00 94.19 84 GLY A C 1
ATOM 602 O O . GLY A 1 84 ? -3.342 3.605 5.741 1.00 94.19 84 GLY A O 1
ATOM 603 N N . PHE A 1 85 ? -2.000 2.986 4.045 1.00 95.75 85 PHE A N 1
ATOM 604 C CA . PHE A 1 85 ? -1.497 1.762 4.670 1.00 95.75 85 PHE A CA 1
ATOM 605 C C . PHE A 1 85 ? -0.766 2.043 5.990 1.00 95.75 85 PHE A C 1
ATOM 607 O O . PHE A 1 85 ? -1.088 1.426 7.007 1.00 95.75 85 PHE A O 1
ATOM 614 N N . CYS A 1 86 ? 0.174 2.990 6.013 1.00 95.69 86 CYS A N 1
ATOM 615 C CA . CYS A 1 86 ? 0.913 3.350 7.225 1.00 95.69 86 CYS A CA 1
ATOM 616 C C . CYS A 1 86 ? -0.017 3.869 8.330 1.00 95.69 86 CYS A C 1
ATOM 618 O O . CYS A 1 86 ? 0.065 3.412 9.471 1.00 95.69 86 CYS A O 1
ATOM 620 N N . LEU A 1 87 ? -0.933 4.781 7.987 1.00 94.94 87 LEU A N 1
ATOM 621 C CA . LEU A 1 87 ? -1.876 5.364 8.945 1.00 94.94 87 LEU A CA 1
ATOM 622 C C . LEU A 1 87 ? -2.823 4.315 9.531 1.00 94.94 87 LEU A C 1
ATOM 624 O O . LEU A 1 87 ? -3.023 4.277 10.745 1.00 94.94 87 LEU A O 1
ATOM 628 N N . ALA A 1 88 ? -3.381 3.442 8.691 1.00 93.75 88 ALA A N 1
ATOM 629 C CA . ALA A 1 88 ? -4.282 2.400 9.161 1.00 93.75 88 ALA A CA 1
ATOM 630 C C . ALA A 1 88 ? -3.557 1.361 10.029 1.00 93.75 88 ALA A C 1
ATOM 632 O O . ALA A 1 88 ? -4.088 1.005 11.075 1.00 93.75 88 ALA A O 1
ATOM 633 N N . ASN A 1 89 ? -2.336 0.932 9.685 1.00 93.25 89 ASN A N 1
ATOM 634 C CA . ASN A 1 89 ? -1.575 0.015 10.547 1.00 93.25 89 ASN A CA 1
ATOM 635 C C . ASN A 1 89 ? -1.211 0.646 11.897 1.00 93.25 89 ASN A C 1
ATOM 637 O O . ASN A 1 89 ? -1.349 -0.011 12.929 1.00 93.25 89 ASN A O 1
ATOM 641 N N . ALA A 1 90 ? -0.806 1.919 11.915 1.00 94.38 90 ALA A N 1
ATOM 642 C CA . ALA A 1 90 ? -0.545 2.631 13.164 1.00 94.38 90 ALA A CA 1
ATOM 643 C C . ALA A 1 90 ? -1.812 2.713 14.037 1.00 94.38 90 ALA A C 1
ATOM 645 O O . ALA A 1 90 ? -1.779 2.373 15.220 1.00 94.38 90 ALA A O 1
ATOM 646 N N . ALA A 1 91 ? -2.950 3.091 13.447 1.00 91.44 91 ALA A N 1
ATOM 647 C CA . ALA A 1 91 ? -4.224 3.179 14.157 1.00 91.44 91 ALA A CA 1
ATOM 648 C C . ALA A 1 91 ? -4.733 1.811 14.649 1.00 91.44 91 ALA A C 1
ATOM 650 O O . ALA A 1 91 ? -5.267 1.717 15.759 1.00 91.44 91 ALA A O 1
ATOM 651 N N . LEU A 1 92 ? -4.550 0.747 13.857 1.00 90.81 92 LEU A N 1
ATOM 652 C CA . LEU A 1 92 ? -4.841 -0.626 14.275 1.00 90.81 92 LEU A CA 1
ATOM 653 C C . LEU A 1 92 ? -3.978 -1.042 15.460 1.00 90.81 92 LEU A C 1
ATOM 655 O O . LEU A 1 92 ? -4.521 -1.557 16.432 1.00 90.81 92 LEU A O 1
ATOM 659 N N . GLY A 1 93 ? -2.668 -0.791 15.404 1.00 89.62 93 GLY A N 1
ATOM 660 C CA . GLY A 1 93 ? -1.746 -1.115 16.493 1.00 89.62 93 GLY A CA 1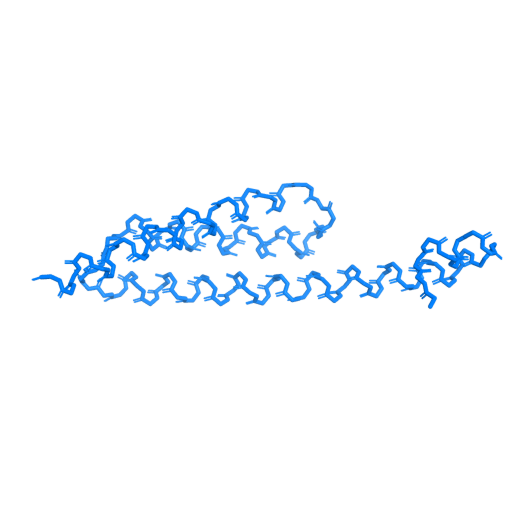
ATOM 661 C C . GLY A 1 93 ? -2.150 -0.442 17.804 1.00 89.62 93 GLY A C 1
ATOM 662 O O . GLY A 1 93 ? -2.258 -1.109 18.830 1.00 89.62 93 GLY A O 1
ATOM 663 N N . ILE A 1 94 ? -2.479 0.854 17.757 1.00 89.88 94 ILE A N 1
ATOM 664 C CA . ILE A 1 94 ? -2.983 1.601 18.921 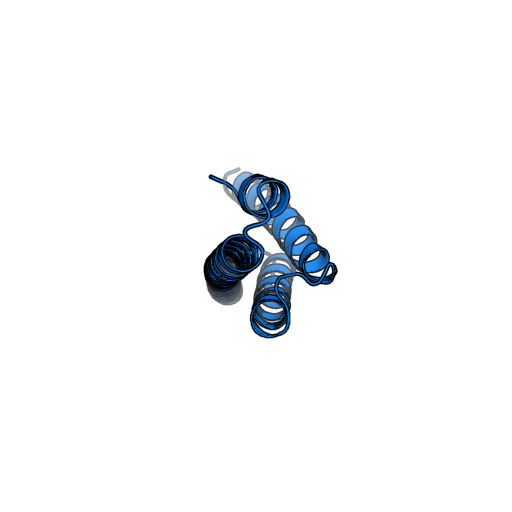1.00 89.88 94 ILE A CA 1
ATOM 665 C C . ILE A 1 94 ? -4.296 0.998 19.439 1.00 89.88 94 ILE A C 1
ATOM 667 O O . ILE A 1 94 ? -4.459 0.809 20.643 1.00 89.88 94 ILE A O 1
ATOM 671 N N . SER A 1 95 ? -5.232 0.682 18.541 1.00 86.75 95 SER A N 1
ATOM 672 C CA . SER A 1 95 ? -6.535 0.123 18.925 1.00 86.75 95 SER A CA 1
ATOM 673 C C . SER A 1 95 ? -6.401 -1.251 19.583 1.00 86.75 95 SER A C 1
ATOM 675 O O . SER A 1 95 ? -7.090 -1.527 20.561 1.00 86.75 95 SER A O 1
ATOM 677 N N . LEU A 1 96 ? -5.498 -2.091 19.070 1.00 86.06 96 LEU A N 1
ATOM 678 C CA . LEU A 1 96 ? -5.210 -3.414 19.620 1.00 86.06 96 LEU A CA 1
ATOM 679 C C . LEU A 1 96 ? -4.589 -3.319 21.015 1.00 86.06 96 LEU A C 1
ATOM 681 O O . LEU A 1 96 ? -5.067 -3.994 21.924 1.00 86.06 96 LEU A O 1
ATOM 685 N N . LEU A 1 97 ? -3.587 -2.450 21.195 1.00 87.56 97 LEU A N 1
ATOM 686 C CA . LEU A 1 97 ? -2.939 -2.229 22.492 1.00 87.56 97 LEU A CA 1
ATOM 687 C C . LEU A 1 97 ? -3.943 -1.752 23.544 1.00 87.56 97 LEU A C 1
ATOM 689 O O . LEU A 1 97 ? -4.028 -2.351 24.609 1.00 87.56 97 LEU A O 1
ATOM 693 N N . ARG A 1 98 ? -4.771 -0.755 23.209 1.00 81.62 98 ARG A N 1
ATOM 694 C CA . ARG A 1 98 ? -5.800 -0.237 24.121 1.00 81.62 98 ARG A CA 1
ATOM 695 C C . ARG A 1 98 ? -6.869 -1.273 24.472 1.00 81.62 98 ARG A C 1
ATOM 697 O O . ARG A 1 98 ? -7.430 -1.218 25.553 1.00 81.62 98 ARG A O 1
ATOM 704 N N . SER A 1 99 ? -7.200 -2.184 23.555 1.00 73.31 99 SER A N 1
ATOM 705 C CA . SER A 1 99 ? -8.190 -3.237 23.830 1.00 73.31 99 SER A CA 1
ATOM 706 C C . SER A 1 99 ? -7.678 -4.334 24.769 1.00 73.31 99 SER A C 1
ATOM 708 O O . SER A 1 99 ? -8.475 -5.140 25.240 1.00 73.31 99 SER A O 1
ATOM 710 N N . SER A 1 100 ? -6.360 -4.392 24.992 1.00 67.06 100 SER A N 1
ATOM 711 C CA . SER A 1 100 ? -5.702 -5.369 25.862 1.00 67.06 100 SER A CA 1
ATOM 712 C C . SER A 1 100 ? -5.461 -4.850 27.287 1.00 67.06 100 SER A C 1
ATOM 714 O O . SER A 1 100 ? -4.979 -5.625 28.116 1.00 67.06 100 SER A O 1
ATOM 716 N N . GLU A 1 101 ? -5.750 -3.573 27.5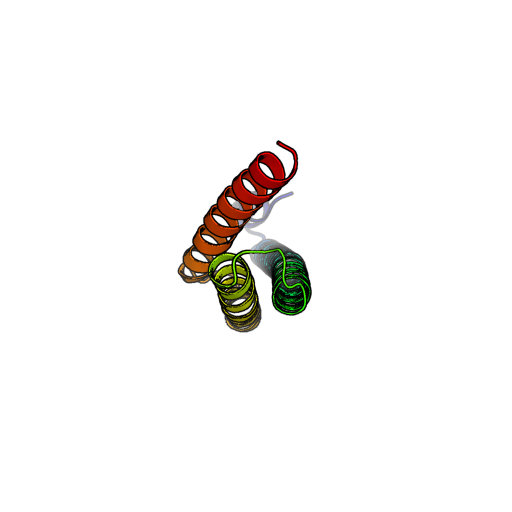50 1.00 52.06 101 GLU A N 1
ATOM 717 C CA . GLU A 1 101 ? -5.768 -2.949 28.883 1.00 52.06 101 GLU A CA 1
ATOM 718 C C . GLU A 1 101 ? -7.171 -3.034 29.499 1.00 52.06 101 GLU A C 1
ATOM 720 O O . GLU A 1 101 ? -7.255 -3.307 30.718 1.00 52.06 101 GLU A O 1
#

Secondary structure (DSSP, 8-state):
--HHHHHHTT-HHHHHHHHHHHHHHHHHHHHHHHHHHHHHHHHHHT-TTS-HHHHHHHHHHHHHHHHHHHHHTT-TTHHHHHHHHHHHHHHHHHHHHHHT-

Solvent-accessible surface area (backbone atoms only — not comparable to full-atom values): 5184 Å² total; per-residue (Å²): 134,52,46,71,53,31,42,74,72,68,38,53,70,60,16,50,51,48,44,52,51,51,50,51,52,50,22,51,54,52,24,52,52,24,47,51,41,20,53,51,13,53,55,42,63,74,41,92,88,54,65,59,68,48,22,48,40,26,32,52,23,10,53,52,30,28,52,36,28,73,74,43,55,86,42,75,70,46,53,59,22,53,52,34,48,53,53,28,50,52,53,48,53,54,52,54,56,62,72,74,111

Radius of gyration: 18.05 Å; Cα contacts (8 Å, |Δi|>4): 100; chains: 1; bounding box: 45×17×54 Å